Protein AF-A0A200QL85-F1 (afdb_monomer_lite)

Sequence (86 aa):
MVSCPYYKSPCKKGGCIGVKNLRLSHTLHNYGVPYLKCDECDDFVWMSDVLTLAEKTKDKGNVRVSFELSVDELCQGIVKKVGMDN

Secondary structure (DSSP, 8-state):
----TTTTEEP-STT---EEEEEE--STTSTT-EEEEESSS--EEEHHHHHHHHHHTT-SS---------SHHHHHHHHHHS----

Foldseek 3Di:
DQDQCQDQDADPPPPDRWGWHWAADCDPVRGRFIKIATPGDGDIDGVVVVVVVVVVVPDPDDDPPDPPDDVDNNVVRSVPHDDDDD

Organism: Macleaya cordata (NCBI:txid56857)

Radius of gyration: 14.25 Å; chains: 1; bounding box: 31×39×36 Å

pLDDT: mean 71.78, std 18.88, range [34.5, 94.38]

Structure (mmCIF, N/CA/C/O backbone):
data_AF-A0A200QL85-F1
#
_entry.id   AF-A0A200QL85-F1
#
loop_
_atom_site.group_PDB
_atom_site.id
_atom_site.type_symbol
_atom_site.label_atom_id
_atom_site.label_alt_id
_atom_site.label_comp_id
_atom_site.label_asym_id
_atom_site.label_entity_id
_atom_site.label_seq_id
_atom_site.pdbx_PDB_ins_code
_atom_site.Cartn_x
_atom_site.Cartn_y
_atom_site.Cartn_z
_atom_site.occupancy
_atom_site.B_iso_or_equiv
_atom_site.auth_seq_id
_atom_site.auth_comp_id
_atom_site.auth_asym_id
_atom_site.auth_atom_id
_atom_site.pdbx_PDB_model_num
ATOM 1 N N . MET A 1 1 ? -22.264 -2.052 -0.623 1.00 45.03 1 MET A N 1
ATOM 2 C CA . MET A 1 1 ? -20.948 -2.594 -1.023 1.00 45.03 1 MET A CA 1
ATOM 3 C C . MET A 1 1 ? -19.968 -1.434 -0.956 1.00 45.03 1 MET A C 1
ATOM 5 O O . MET A 1 1 ? -20.161 -0.477 -1.694 1.00 45.03 1 MET A O 1
ATOM 9 N N . VAL A 1 2 ? -19.033 -1.433 -0.004 1.00 53.62 2 VAL A N 1
ATOM 10 C CA . VAL A 1 2 ? -18.058 -0.335 0.129 1.00 53.62 2 VAL A CA 1
ATOM 11 C C . VAL A 1 2 ? -16.925 -0.601 -0.867 1.00 53.62 2 VAL A C 1
ATOM 13 O O . VAL A 1 2 ? -16.321 -1.668 -0.831 1.00 53.62 2 VAL A O 1
ATOM 16 N N . SER A 1 3 ? -16.685 0.318 -1.803 1.00 71.56 3 SER A N 1
ATOM 17 C CA . SER A 1 3 ? -15.603 0.213 -2.793 1.00 71.56 3 SER A CA 1
ATOM 18 C C . SER A 1 3 ? -14.259 0.527 -2.130 1.00 71.56 3 SER A C 1
ATOM 20 O O . SER A 1 3 ? -14.140 1.562 -1.477 1.00 71.56 3 SER A O 1
ATOM 22 N N . CYS A 1 4 ? -13.255 -0.350 -2.275 1.00 76.19 4 CYS A N 1
ATOM 23 C CA . CYS A 1 4 ? -11.926 -0.123 -1.705 1.00 76.19 4 CYS A CA 1
ATOM 24 C C . CYS A 1 4 ? -11.050 0.708 -2.655 1.00 76.19 4 CYS A C 1
ATOM 26 O O . CYS A 1 4 ? -10.627 0.179 -3.686 1.00 76.19 4 CYS A O 1
ATOM 28 N N . PRO A 1 5 ? -10.681 1.957 -2.313 1.00 77.31 5 PRO A N 1
ATOM 29 C CA . PRO A 1 5 ? -9.942 2.838 -3.224 1.00 77.31 5 PRO A CA 1
ATOM 30 C C . PRO A 1 5 ? -8.505 2.370 -3.508 1.00 77.31 5 PRO A C 1
ATOM 32 O O . PRO A 1 5 ? -7.859 2.868 -4.428 1.00 77.31 5 PRO A O 1
ATOM 35 N N . TYR A 1 6 ? -7.999 1.416 -2.724 1.00 80.19 6 TYR A N 1
ATOM 36 C CA . TYR A 1 6 ? -6.650 0.868 -2.848 1.00 80.19 6 TYR A CA 1
ATOM 37 C C . TYR A 1 6 ? -6.592 -0.460 -3.622 1.00 80.19 6 TYR A C 1
ATOM 39 O O . TYR A 1 6 ? -5.500 -0.961 -3.894 1.00 80.19 6 TYR A O 1
ATOM 47 N N . TYR A 1 7 ? -7.739 -1.042 -3.991 1.00 78.88 7 TYR A N 1
ATOM 48 C CA . TYR A 1 7 ? -7.791 -2.268 -4.788 1.00 78.88 7 TYR A CA 1
ATOM 49 C C . TYR A 1 7 ? -7.496 -1.968 -6.262 1.00 78.88 7 TYR A C 1
ATOM 51 O O . TYR A 1 7 ? -8.150 -1.112 -6.853 1.00 78.88 7 TYR A O 1
ATOM 59 N N . LYS A 1 8 ? -6.509 -2.669 -6.847 1.00 83.88 8 LYS A N 1
ATOM 60 C CA . LYS A 1 8 ? -6.057 -2.499 -8.244 1.00 83.88 8 LYS A CA 1
ATOM 61 C C . LYS A 1 8 ? -5.895 -1.025 -8.647 1.00 83.88 8 LYS A C 1
ATOM 63 O O . LYS A 1 8 ? -6.287 -0.607 -9.735 1.00 83.88 8 LYS A O 1
ATOM 68 N N . SER A 1 9 ? -5.327 -0.223 -7.749 1.00 86.25 9 SER A N 1
ATOM 69 C CA . SER A 1 9 ? -5.135 1.210 -7.993 1.00 86.25 9 SER A CA 1
ATOM 70 C C . SER A 1 9 ? -4.001 1.441 -9.007 1.00 86.25 9 SER A C 1
ATOM 72 O O . SER A 1 9 ? -3.033 0.687 -8.995 1.00 86.25 9 SER A O 1
ATOM 74 N N . PRO A 1 10 ? -4.053 2.448 -9.895 1.00 89.44 10 PRO A N 1
ATOM 75 C CA . PRO A 1 10 ? -2.990 2.664 -10.881 1.00 89.44 10 PRO A CA 1
ATOM 76 C C . PRO A 1 10 ? -1.618 2.945 -10.248 1.00 89.44 10 PRO A C 1
ATOM 78 O O . PRO A 1 10 ? -1.512 3.686 -9.262 1.00 89.44 10 PRO A O 1
ATOM 81 N N . CYS A 1 11 ? -0.549 2.395 -10.830 1.00 91.25 11 CYS A N 1
ATOM 82 C CA . CYS A 1 11 ? 0.814 2.772 -10.464 1.00 91.25 11 CYS A CA 1
ATOM 83 C C . CYS A 1 11 ? 1.091 4.226 -10.876 1.00 91.25 11 CYS A C 1
ATOM 85 O O . CYS A 1 11 ? 0.689 4.676 -11.944 1.00 91.25 11 CYS A O 1
ATOM 87 N N . LYS A 1 12 ? 1.784 4.976 -10.010 1.00 87.62 12 LYS A N 1
ATOM 88 C CA . LYS A 1 12 ? 2.110 6.394 -10.246 1.00 87.62 12 LYS A CA 1
ATOM 89 C C . LYS A 1 12 ? 3.549 6.603 -10.731 1.00 87.62 12 LYS A C 1
ATOM 91 O O . LYS A 1 12 ? 3.962 7.743 -10.929 1.00 87.62 12 LYS A O 1
ATOM 96 N N . LYS A 1 13 ? 4.324 5.527 -10.909 1.00 89.56 13 LYS A N 1
ATOM 97 C CA . LYS A 1 13 ? 5.687 5.593 -11.447 1.00 89.56 13 LYS A CA 1
ATOM 98 C C . LYS A 1 13 ? 5.630 5.945 -12.935 1.00 89.56 13 LYS A C 1
ATOM 100 O O . LYS A 1 13 ? 4.902 5.311 -13.693 1.00 89.56 13 LYS A O 1
ATOM 105 N N . GLY A 1 14 ? 6.402 6.950 -13.349 1.00 91.19 14 GLY A N 1
ATOM 106 C CA . GLY A 1 14 ? 6.419 7.421 -14.735 1.00 91.19 14 GLY A CA 1
ATOM 107 C C . GLY A 1 14 ? 6.694 6.289 -15.730 1.00 91.19 14 GLY A C 1
ATOM 108 O O . GLY A 1 14 ? 7.630 5.515 -15.542 1.00 91.19 14 GLY A O 1
ATOM 109 N N . GLY A 1 15 ? 5.857 6.189 -16.767 1.00 90.62 15 GLY A N 1
ATOM 110 C CA . GLY A 1 15 ? 5.961 5.163 -17.810 1.00 90.62 15 GLY A CA 1
ATOM 111 C C . GLY A 1 15 ? 5.473 3.763 -17.414 1.00 90.62 15 GLY A C 1
ATOM 112 O O . GLY A 1 15 ? 5.517 2.864 -18.248 1.00 90.62 15 GLY A O 1
ATOM 113 N N . CYS A 1 16 ? 4.998 3.552 -16.183 1.00 94.38 16 CYS A N 1
ATOM 114 C CA . CYS A 1 16 ? 4.442 2.269 -15.758 1.00 94.38 16 CYS A CA 1
ATOM 115 C C . CYS A 1 16 ? 2.928 2.215 -16.009 1.00 94.38 16 CYS A C 1
ATOM 117 O O . CYS A 1 16 ? 2.200 3.120 -15.611 1.00 94.38 16 CYS A O 1
ATOM 119 N N . ILE A 1 17 ? 2.459 1.127 -16.625 1.00 92.75 17 ILE A N 1
ATOM 120 C CA . ILE A 1 17 ? 1.031 0.862 -16.887 1.00 92.75 17 ILE A CA 1
ATOM 121 C C . ILE A 1 17 ? 0.416 -0.150 -15.906 1.00 92.75 17 ILE A C 1
ATOM 123 O O . ILE A 1 17 ? -0.730 -0.558 -16.067 1.00 92.75 17 ILE A O 1
ATOM 127 N N . GLY A 1 18 ? 1.189 -0.576 -14.903 1.00 92.88 18 GLY A N 1
ATOM 128 C CA . GLY A 1 18 ? 0.778 -1.580 -13.928 1.00 92.88 18 GLY A CA 1
ATOM 129 C C . GLY A 1 18 ? -0.187 -1.055 -12.867 1.00 92.88 18 GLY A C 1
ATOM 130 O O . GLY A 1 18 ? -0.408 0.150 -12.706 1.00 92.88 18 GLY A O 1
ATOM 131 N N . VAL A 1 19 ? -0.721 -1.986 -12.081 1.00 92.19 19 VAL A N 1
ATOM 132 C CA . VAL A 1 19 ? -1.605 -1.705 -10.944 1.00 92.19 19 VAL A CA 1
ATOM 133 C C . VAL A 1 19 ? -0.925 -2.058 -9.625 1.00 92.19 19 VAL A C 1
ATOM 135 O O . VAL A 1 19 ? -0.135 -2.997 -9.544 1.00 92.19 19 VAL A O 1
ATOM 138 N N . LYS A 1 20 ? -1.242 -1.299 -8.577 1.00 90.88 20 LYS A N 1
ATOM 139 C CA . LYS A 1 20 ? -0.886 -1.564 -7.188 1.00 90.88 20 LYS A CA 1
ATOM 140 C C . LYS A 1 20 ? -1.966 -2.394 -6.510 1.00 90.88 20 LYS A C 1
ATOM 142 O O . LYS A 1 20 ? -3.141 -2.018 -6.503 1.00 90.88 20 LYS A O 1
ATOM 147 N N . ASN A 1 21 ? -1.531 -3.467 -5.860 1.00 87.50 21 ASN A N 1
ATOM 148 C CA . ASN A 1 21 ? -2.378 -4.336 -5.053 1.00 87.50 21 ASN A CA 1
ATOM 149 C C . ASN A 1 21 ? -2.074 -4.185 -3.568 1.00 87.50 21 ASN A C 1
ATOM 151 O O . ASN A 1 21 ? -0.911 -4.076 -3.172 1.00 87.50 21 ASN A O 1
ATOM 155 N N . LEU A 1 22 ? -3.129 -4.232 -2.757 1.00 85.38 22 LEU A N 1
ATOM 156 C CA . LEU A 1 22 ? -3.054 -4.245 -1.301 1.00 85.38 22 LEU A CA 1
ATOM 157 C C . LEU A 1 22 ? -2.689 -5.658 -0.807 1.00 85.38 22 LEU A C 1
ATOM 159 O O . LEU A 1 22 ? -3.340 -6.628 -1.191 1.00 85.38 22 LEU A O 1
ATOM 163 N N . ARG A 1 23 ? -1.644 -5.788 0.021 1.00 86.56 23 ARG A N 1
ATOM 164 C CA . ARG A 1 23 ? -1.057 -7.070 0.469 1.00 86.56 23 ARG A CA 1
ATOM 165 C C . ARG A 1 23 ? -0.667 -7.045 1.956 1.00 86.56 23 ARG A C 1
ATOM 167 O O . ARG A 1 23 ? -0.553 -5.975 2.549 1.00 86.56 23 ARG A O 1
ATOM 174 N N . LEU A 1 24 ? -0.423 -8.231 2.535 1.00 86.12 24 LEU A N 1
ATOM 175 C CA . LEU A 1 24 ? 0.147 -8.430 3.879 1.00 86.12 24 LEU A CA 1
ATOM 176 C C . LEU A 1 24 ? 1.622 -8.834 3.809 1.00 86.12 24 LEU A C 1
ATOM 178 O O . LEU A 1 24 ? 2.004 -9.673 2.992 1.00 86.12 24 LEU A O 1
ATOM 182 N N . SER A 1 25 ? 2.459 -8.261 4.674 1.00 87.88 25 SER A N 1
ATOM 183 C CA . SER A 1 25 ? 3.855 -8.689 4.826 1.00 87.88 25 SER A CA 1
ATOM 184 C C . SER A 1 25 ? 3.953 -9.984 5.637 1.00 87.88 25 SER A C 1
ATOM 186 O O . SER A 1 25 ? 3.272 -10.145 6.647 1.00 87.88 25 SER A O 1
ATOM 188 N N . HIS A 1 26 ? 4.831 -10.896 5.212 1.00 88.69 26 HIS A N 1
ATOM 189 C CA . HIS A 1 26 ? 5.125 -12.167 5.892 1.00 88.69 26 HIS A CA 1
ATOM 190 C C . HIS A 1 26 ? 6.565 -12.227 6.444 1.00 88.69 26 HIS A C 1
ATOM 192 O O . HIS A 1 26 ? 7.070 -13.301 6.755 1.00 88.69 26 HIS A O 1
ATOM 198 N N . THR A 1 27 ? 7.252 -11.086 6.544 1.00 86.88 27 THR A N 1
ATOM 199 C CA . THR A 1 27 ? 8.615 -11.014 7.105 1.00 86.88 27 THR A CA 1
ATOM 200 C C . THR A 1 27 ? 8.588 -11.028 8.635 1.00 86.88 27 THR A C 1
ATOM 202 O O . THR A 1 27 ? 7.624 -10.558 9.231 1.00 86.88 27 THR A O 1
ATOM 205 N N . LEU A 1 28 ? 9.655 -11.523 9.277 1.00 86.94 28 LEU A N 1
ATOM 206 C CA . LEU A 1 28 ? 9.717 -11.718 10.736 1.00 86.94 28 LEU A CA 1
ATOM 207 C C . LEU A 1 28 ? 9.387 -10.449 11.541 1.00 86.94 28 LEU A C 1
ATOM 209 O O . LEU A 1 28 ? 8.671 -10.517 12.533 1.00 86.94 28 LEU A O 1
ATOM 213 N N . HIS A 1 29 ? 9.887 -9.291 11.103 1.00 87.88 29 HIS A N 1
ATOM 214 C CA . HIS A 1 29 ? 9.745 -8.030 11.838 1.00 87.88 29 HIS A CA 1
ATOM 215 C C . HIS A 1 29 ? 8.482 -7.237 11.488 1.00 87.88 29 HIS A C 1
ATOM 217 O O . HIS A 1 29 ? 8.094 -6.363 12.252 1.00 87.88 29 HIS A O 1
ATOM 223 N N . ASN A 1 30 ? 7.838 -7.535 10.355 1.00 84.12 30 ASN A N 1
ATOM 224 C CA . ASN A 1 30 ? 6.682 -6.785 9.850 1.00 84.12 30 ASN A CA 1
ATOM 225 C C . ASN A 1 30 ? 5.526 -7.723 9.479 1.00 84.12 30 ASN A C 1
ATOM 227 O O . ASN A 1 30 ? 4.805 -7.474 8.510 1.00 84.12 30 ASN A O 1
ATOM 231 N N . TYR A 1 31 ? 5.389 -8.852 10.175 1.00 87.44 31 TYR A N 1
ATOM 232 C CA . TYR A 1 31 ? 4.353 -9.834 9.875 1.00 87.44 31 TYR A CA 1
ATOM 233 C C . TYR A 1 31 ? 2.963 -9.215 10.070 1.00 87.44 31 TYR A C 1
ATOM 235 O O . TYR A 1 31 ? 2.676 -8.625 11.108 1.00 87.44 31 TYR A O 1
ATOM 243 N N . GLY A 1 32 ? 2.094 -9.343 9.068 1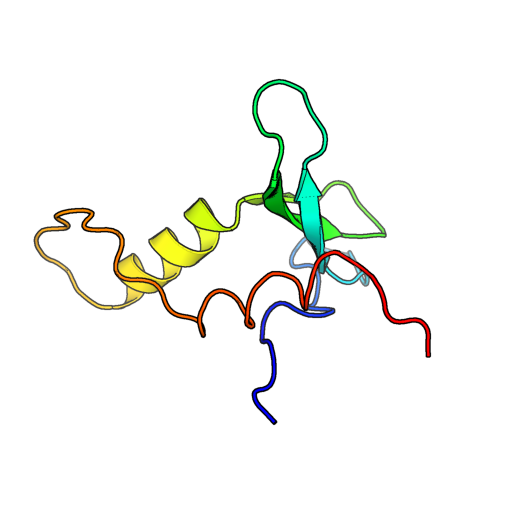.00 83.31 32 GLY A N 1
ATOM 244 C CA . GLY A 1 32 ? 0.734 -8.806 9.105 1.00 83.31 32 GLY A CA 1
ATOM 245 C C . GLY A 1 32 ? 0.620 -7.306 8.806 1.00 83.31 32 GLY A C 1
ATOM 246 O O . GLY A 1 32 ? -0.488 -6.777 8.835 1.00 83.31 32 GLY A O 1
ATOM 247 N N . VAL A 1 33 ? 1.720 -6.616 8.482 1.00 87.06 33 VAL A N 1
ATOM 248 C CA . VAL A 1 33 ? 1.678 -5.180 8.165 1.00 87.06 33 VAL A CA 1
ATOM 249 C C . VAL A 1 33 ? 1.205 -4.963 6.712 1.00 87.06 33 VAL A C 1
ATOM 251 O O . VAL A 1 33 ? 1.773 -5.575 5.798 1.00 87.06 33 VAL A O 1
ATOM 254 N N . PRO A 1 34 ? 0.178 -4.122 6.472 1.00 87.00 34 PRO A N 1
ATOM 255 C CA . PRO A 1 34 ? -0.386 -3.870 5.145 1.00 87.00 34 PRO A CA 1
ATOM 256 C C . PRO A 1 34 ? 0.474 -2.939 4.274 1.00 87.00 34 PRO A C 1
ATOM 258 O O . PRO A 1 34 ? 0.957 -1.900 4.734 1.00 87.00 34 PRO A O 1
ATOM 261 N N . TYR A 1 35 ? 0.592 -3.259 2.983 1.00 89.00 35 TYR A N 1
ATOM 262 C CA . TYR A 1 35 ? 1.305 -2.441 1.993 1.00 89.00 35 TYR A CA 1
ATOM 263 C C . TYR A 1 35 ? 0.665 -2.493 0.601 1.00 89.00 35 TYR A C 1
ATOM 265 O O . TYR A 1 35 ? -0.102 -3.405 0.292 1.00 89.00 35 TYR A O 1
ATOM 273 N N . LEU A 1 36 ? 1.026 -1.534 -0.255 1.00 90.81 36 LEU A N 1
ATOM 274 C CA . LEU A 1 36 ? 0.724 -1.532 -1.686 1.00 90.81 36 LEU A CA 1
ATOM 275 C C . LEU A 1 36 ? 1.984 -1.835 -2.495 1.00 90.81 36 LEU A C 1
ATOM 277 O O . LEU A 1 36 ? 3.023 -1.224 -2.251 1.00 90.81 36 LEU A O 1
ATOM 281 N N . LYS A 1 37 ? 1.886 -2.729 -3.483 1.00 92.31 37 LYS A N 1
ATOM 282 C CA . LYS A 1 37 ? 2.974 -3.022 -4.432 1.00 92.31 37 LYS A CA 1
ATOM 283 C C . LYS A 1 37 ? 2.446 -3.135 -5.858 1.00 92.31 37 LYS A C 1
ATOM 285 O O . LYS A 1 37 ? 1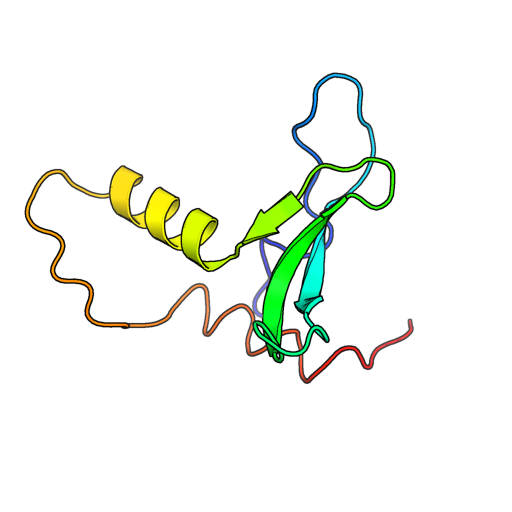.385 -3.725 -6.060 1.00 92.31 37 LYS A O 1
ATOM 290 N N . CYS A 1 38 ? 3.182 -2.564 -6.810 1.00 94.31 38 CYS A N 1
ATOM 291 C CA . CYS A 1 38 ? 2.923 -2.726 -8.238 1.00 94.31 38 CYS A CA 1
ATOM 292 C C . CYS A 1 38 ? 3.345 -4.123 -8.720 1.00 94.31 38 CYS A C 1
ATOM 294 O O . CYS A 1 38 ? 4.382 -4.632 -8.300 1.00 94.31 38 CYS A O 1
ATOM 296 N N . ASP A 1 39 ? 2.562 -4.732 -9.608 1.00 92.19 39 ASP A N 1
ATOM 297 C CA . ASP A 1 39 ? 2.902 -6.049 -10.168 1.00 92.19 39 ASP A CA 1
ATOM 298 C C . ASP A 1 39 ? 3.949 -5.969 -11.302 1.00 92.19 39 ASP A C 1
ATOM 300 O O . ASP A 1 39 ? 4.610 -6.960 -11.590 1.00 92.19 39 ASP A O 1
ATOM 304 N N . GLU A 1 40 ? 4.143 -4.787 -11.899 1.00 94.12 40 GLU A N 1
ATOM 305 C CA . GLU A 1 40 ? 5.011 -4.564 -13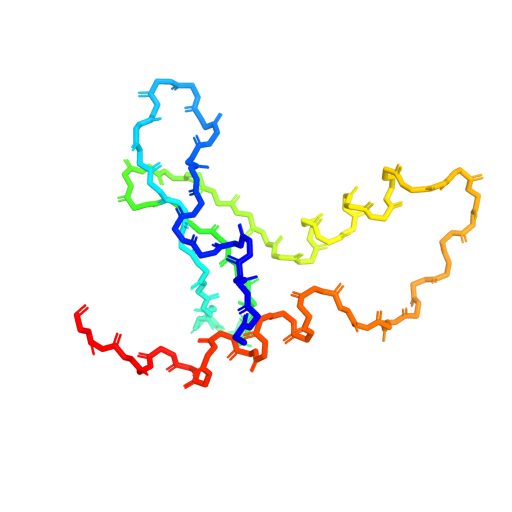.074 1.00 94.12 40 GLU A CA 1
ATOM 306 C C . GLU A 1 40 ? 6.343 -3.871 -12.734 1.00 94.12 40 GLU A C 1
ATOM 308 O O . GLU A 1 40 ? 7.257 -3.802 -13.553 1.00 94.12 40 GLU A O 1
ATOM 313 N N . CYS A 1 41 ? 6.464 -3.281 -11.541 1.00 93.31 41 CYS A N 1
ATOM 314 C CA . CYS A 1 41 ? 7.697 -2.619 -11.115 1.00 93.31 41 CYS A CA 1
ATOM 315 C C . CYS A 1 41 ? 7.850 -2.593 -9.591 1.00 93.31 41 CYS A C 1
ATOM 317 O O . CYS A 1 41 ? 6.933 -2.926 -8.846 1.00 93.31 41 CYS A O 1
ATOM 319 N N . ASP A 1 42 ? 8.996 -2.104 -9.118 1.00 91.56 42 ASP A N 1
ATOM 320 C CA . ASP A 1 42 ? 9.341 -2.076 -7.688 1.00 91.56 42 ASP A CA 1
ATOM 321 C C . ASP A 1 42 ? 8.679 -0.944 -6.878 1.00 91.56 42 ASP A C 1
ATOM 323 O O . ASP A 1 42 ? 9.118 -0.623 -5.777 1.00 91.56 42 ASP A O 1
ATOM 327 N N . ASP A 1 43 ? 7.635 -0.304 -7.409 1.00 92.81 43 ASP A N 1
ATOM 328 C CA . ASP A 1 43 ? 6.906 0.747 -6.695 1.00 92.81 43 ASP A CA 1
ATOM 329 C C . ASP A 1 43 ? 6.102 0.151 -5.522 1.00 92.81 43 ASP A C 1
ATOM 331 O O . ASP A 1 43 ? 5.231 -0.708 -5.707 1.00 92.81 43 ASP A O 1
ATOM 335 N N . PHE A 1 44 ? 6.400 0.624 -4.311 1.00 92.62 44 PHE A N 1
ATOM 336 C CA . PHE A 1 44 ? 5.946 0.076 -3.034 1.00 92.62 44 PHE A CA 1
ATOM 337 C C . PHE A 1 44 ? 5.654 1.203 -2.035 1.00 92.62 44 PHE A C 1
ATOM 339 O O . PHE A 1 44 ? 6.372 2.200 -2.002 1.00 92.62 44 PHE A O 1
ATOM 346 N N . VAL A 1 45 ? 4.629 1.044 -1.190 1.00 91.06 45 VAL A N 1
ATOM 347 C CA . VAL A 1 45 ? 4.369 1.969 -0.073 1.00 91.06 45 VAL A CA 1
ATOM 348 C C . VAL A 1 45 ? 3.644 1.280 1.086 1.00 91.06 45 VAL A C 1
ATOM 350 O O . VAL A 1 45 ? 2.736 0.473 0.865 1.00 91.06 45 VAL A O 1
ATOM 353 N N . TRP A 1 46 ? 4.017 1.608 2.326 1.00 89.56 46 TRP A N 1
ATOM 354 C CA . TRP A 1 46 ? 3.294 1.161 3.517 1.00 89.56 46 TRP A CA 1
ATOM 355 C C . TRP A 1 46 ? 1.970 1.897 3.662 1.00 89.56 46 TRP A C 1
ATOM 357 O O . TRP A 1 46 ? 1.881 3.104 3.429 1.00 89.56 46 TRP A O 1
ATOM 367 N N . MET A 1 47 ? 0.928 1.195 4.105 1.00 85.69 47 MET A N 1
ATOM 368 C CA . MET A 1 47 ? -0.372 1.848 4.261 1.00 85.69 47 MET A CA 1
ATOM 369 C C . MET A 1 47 ? -0.406 2.877 5.390 1.00 85.69 47 MET A C 1
ATOM 371 O O . MET A 1 47 ? -1.146 3.850 5.275 1.00 85.69 47 MET A O 1
ATOM 375 N N . SER A 1 48 ? 0.429 2.729 6.422 1.00 81.56 48 SER A N 1
ATOM 376 C CA . SER A 1 48 ? 0.617 3.764 7.448 1.00 81.56 48 SER A CA 1
ATOM 377 C C . SER A 1 48 ? 1.009 5.109 6.834 1.00 81.56 48 SER A C 1
ATOM 379 O O . SER A 1 48 ? 0.460 6.145 7.207 1.00 81.56 48 SER A O 1
ATOM 381 N N . ASP A 1 49 ? 1.905 5.094 5.846 1.00 83.19 49 ASP A N 1
ATOM 382 C CA . ASP A 1 49 ? 2.415 6.305 5.203 1.00 83.19 49 ASP A CA 1
ATOM 383 C C . ASP A 1 49 ? 1.340 6.944 4.320 1.00 83.19 49 ASP A C 1
ATOM 385 O O . ASP A 1 49 ? 1.158 8.162 4.328 1.00 83.19 49 ASP A O 1
ATOM 389 N N . VAL A 1 50 ? 0.571 6.120 3.601 1.00 80.38 50 VAL A N 1
ATOM 390 C CA . VAL A 1 50 ? -0.554 6.572 2.767 1.00 80.38 50 VAL A CA 1
ATOM 391 C C . VAL A 1 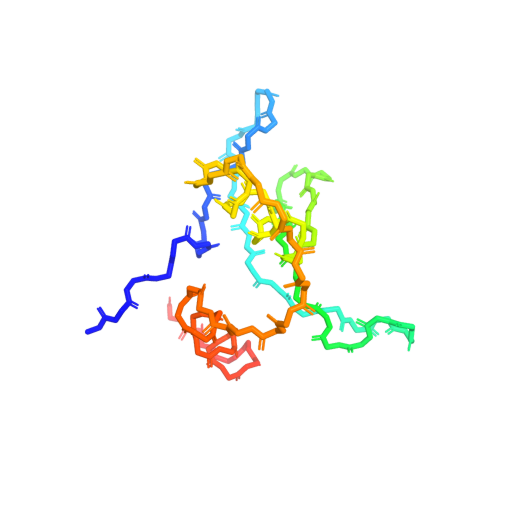50 ? -1.635 7.251 3.610 1.00 80.38 50 VAL A C 1
ATOM 393 O O . VAL A 1 50 ? -2.114 8.324 3.240 1.00 80.38 50 VAL A O 1
ATOM 396 N N . LEU A 1 51 ? -2.004 6.650 4.743 1.00 74.56 51 LEU A N 1
ATOM 397 C CA . LEU A 1 51 ? -3.030 7.188 5.640 1.00 74.56 51 LEU A CA 1
ATOM 398 C C . LEU A 1 51 ? -2.556 8.478 6.324 1.00 74.56 51 LEU A C 1
ATOM 400 O O . LEU A 1 51 ? -3.287 9.465 6.347 1.00 74.56 51 LEU A O 1
ATOM 404 N N . THR A 1 52 ? -1.292 8.526 6.753 1.00 67.69 52 THR A N 1
ATOM 405 C CA . THR A 1 52 ? -0.684 9.739 7.331 1.00 67.69 52 THR A CA 1
ATOM 406 C C . THR A 1 52 ? -0.659 10.904 6.329 1.00 67.69 52 THR A C 1
ATOM 408 O O . THR A 1 52 ? -0.843 12.065 6.699 1.00 67.69 52 THR A O 1
ATOM 411 N N . LEU A 1 53 ? -0.424 10.629 5.040 1.00 59.28 53 LEU A N 1
ATOM 412 C CA . LEU A 1 53 ? -0.464 11.654 3.991 1.00 59.28 53 LEU A CA 1
ATOM 413 C C . LEU A 1 53 ? -1.884 12.179 3.740 1.00 59.28 53 LEU A C 1
ATOM 415 O O . LEU A 1 53 ? -2.042 13.370 3.475 1.00 59.28 53 LEU A O 1
ATOM 419 N N . ALA A 1 54 ? -2.908 11.331 3.858 1.00 57.22 54 ALA A N 1
ATOM 420 C CA . ALA A 1 54 ? -4.301 11.748 3.709 1.00 57.22 54 ALA A CA 1
ATOM 421 C C . ALA A 1 54 ? -4.734 12.717 4.826 1.00 57.22 54 ALA A C 1
ATOM 423 O O . ALA A 1 54 ? -5.395 13.719 4.550 1.00 57.22 54 ALA A O 1
ATOM 424 N N . GLU A 1 55 ? -4.295 12.494 6.066 1.00 51.81 55 GLU A N 1
ATOM 425 C CA . GLU A 1 55 ? -4.554 13.409 7.188 1.00 51.81 55 GLU A CA 1
ATOM 426 C C . GLU A 1 55 ? -3.832 14.753 7.031 1.00 51.81 55 GLU A C 1
ATOM 428 O O . GLU A 1 55 ? -4.414 15.808 7.281 1.00 51.81 55 GLU A O 1
ATOM 433 N N . LYS A 1 56 ? -2.589 14.749 6.530 1.00 50.72 56 LYS A N 1
ATOM 434 C CA . LYS A 1 56 ? -1.824 15.984 6.268 1.00 50.72 56 LYS A CA 1
ATOM 435 C C . LYS A 1 56 ? -2.445 16.871 5.191 1.00 50.72 56 LYS A C 1
ATOM 437 O O . LYS A 1 56 ? -2.188 18.072 5.177 1.00 50.72 56 LYS A O 1
ATOM 442 N N . THR A 1 57 ? -3.261 16.307 4.302 1.00 51.38 57 THR A N 1
ATOM 443 C CA . THR A 1 57 ? -4.048 17.105 3.350 1.00 51.38 57 THR A CA 1
ATOM 444 C C . THR A 1 57 ? -5.289 17.745 3.976 1.00 51.38 57 THR A C 1
ATOM 446 O O . THR A 1 57 ? -5.915 18.565 3.308 1.00 51.38 57 THR A O 1
ATOM 449 N N . LYS A 1 58 ? -5.644 1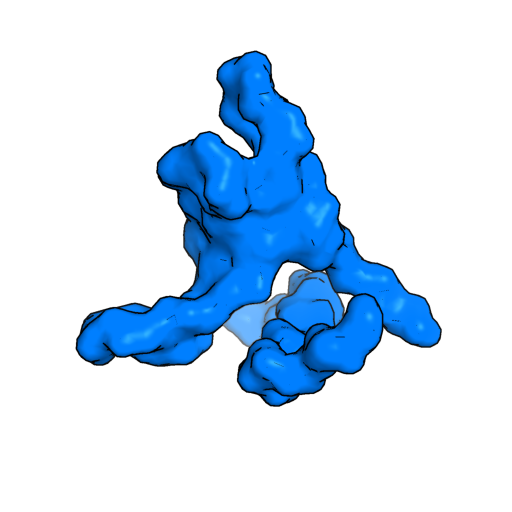7.403 5.227 1.00 49.72 58 LYS A N 1
ATOM 450 C CA . LYS A 1 58 ? -6.909 17.818 5.844 1.00 49.72 58 LYS A CA 1
ATOM 451 C C . LYS A 1 58 ? -6.852 18.959 6.854 1.00 49.72 58 LYS A C 1
ATOM 453 O O . LYS A 1 58 ? -7.846 19.660 6.884 1.00 49.72 58 LYS A O 1
ATOM 458 N N . ASP A 1 59 ? -5.780 19.231 7.601 1.00 46.50 59 ASP A N 1
ATOM 459 C CA . ASP A 1 59 ? -5.641 20.547 8.259 1.00 46.50 59 ASP A CA 1
ATOM 460 C C . ASP A 1 59 ? -4.271 20.784 8.911 1.00 46.50 59 ASP A C 1
ATOM 462 O O . ASP A 1 59 ? -3.600 19.866 9.391 1.00 46.50 59 ASP A O 1
ATOM 466 N N . LYS A 1 60 ? -3.852 22.053 8.945 1.00 50.16 60 LYS A N 1
ATOM 467 C CA . LYS A 1 60 ? -2.645 22.517 9.643 1.00 50.16 60 LYS A CA 1
ATOM 468 C C . LYS A 1 60 ? -2.958 22.703 11.131 1.00 50.16 60 LYS A C 1
ATOM 470 O O . LYS A 1 60 ? -3.425 23.765 11.523 1.00 50.16 60 LYS A O 1
ATOM 475 N N . GLY A 1 61 ? -2.589 21.744 11.979 1.00 49.50 61 GLY A N 1
ATOM 476 C CA . GLY A 1 61 ? -2.438 22.019 13.413 1.00 49.50 61 GLY A CA 1
ATOM 477 C C . GLY A 1 61 ? -2.635 20.814 14.323 1.00 49.50 61 GLY A C 1
ATOM 478 O O . GLY A 1 61 ? -3.752 20.363 14.514 1.00 49.50 61 GLY A O 1
ATOM 479 N N . ASN A 1 62 ? -1.540 20.375 14.950 1.00 39.97 62 ASN A N 1
ATOM 480 C CA . ASN A 1 62 ? -1.471 19.407 16.053 1.00 39.97 62 ASN A CA 1
ATOM 481 C C . ASN A 1 62 ? -1.991 17.989 15.774 1.00 39.97 62 ASN A C 1
ATOM 483 O O . ASN A 1 62 ? -3.121 17.633 16.089 1.00 39.97 62 ASN A O 1
ATOM 487 N N . VAL A 1 63 ? -1.082 17.126 15.315 1.00 43.88 63 VAL A N 1
ATOM 488 C CA . VAL A 1 63 ? -1.311 15.680 15.244 1.00 43.88 63 VAL A CA 1
ATOM 489 C C . VAL A 1 63 ? -0.895 15.036 16.571 1.00 43.88 63 VAL A C 1
ATOM 491 O O . VAL A 1 63 ? 0.290 14.837 16.836 1.00 43.88 63 VAL A O 1
ATOM 494 N N . ARG A 1 64 ? -1.876 14.692 17.411 1.00 38.88 64 ARG A N 1
ATOM 495 C CA . ARG A 1 64 ? -1.737 13.595 18.381 1.00 38.88 64 ARG A CA 1
ATOM 496 C C . ARG A 1 64 ? -2.161 12.333 17.636 1.00 38.88 64 ARG A C 1
ATOM 498 O O . ARG A 1 64 ? -3.325 12.220 17.276 1.00 38.88 64 ARG A O 1
ATOM 505 N N . VAL A 1 65 ? -1.219 11.428 17.362 1.00 42.53 65 VAL A N 1
ATOM 506 C CA . VAL A 1 65 ? -1.515 10.149 16.696 1.00 42.53 65 VAL A CA 1
ATOM 507 C C . VAL A 1 65 ? -2.218 9.238 17.703 1.00 42.53 65 VAL A C 1
ATOM 509 O O . VAL A 1 65 ? -1.587 8.432 18.383 1.00 42.53 65 VAL A O 1
ATOM 512 N N . SER A 1 66 ? -3.527 9.414 17.839 1.00 42.28 66 SER A N 1
ATOM 513 C CA . SER A 1 66 ? -4.423 8.400 18.385 1.00 42.28 66 SER A CA 1
ATOM 514 C C . SER A 1 66 ? -4.947 7.613 17.188 1.00 42.28 66 SER A C 1
ATOM 516 O O . SER A 1 66 ? -5.510 8.195 16.268 1.00 42.28 66 SER A O 1
ATOM 518 N N . PHE A 1 67 ? -4.671 6.311 17.152 1.00 51.88 67 PHE A N 1
ATOM 519 C CA . PHE A 1 67 ? -5.056 5.397 16.077 1.00 51.88 67 PHE A CA 1
ATOM 520 C C . PHE A 1 67 ? -6.586 5.293 15.995 1.00 51.88 67 PHE A C 1
ATOM 522 O O . PHE A 1 67 ? -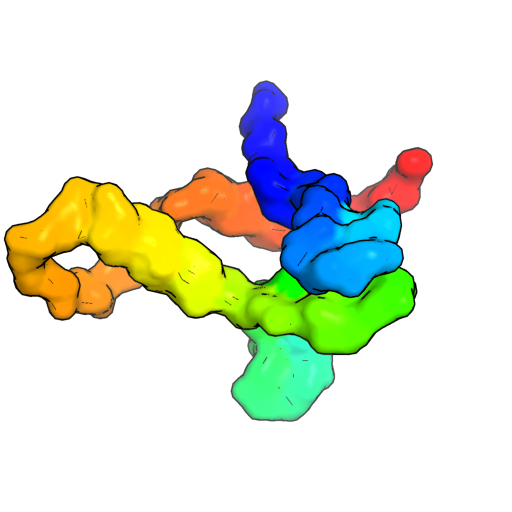7.183 4.431 16.632 1.00 51.88 67 PHE A O 1
ATOM 529 N N . GLU A 1 68 ? -7.230 6.184 15.248 1.00 48.09 68 GLU A N 1
ATOM 530 C CA . GLU A 1 68 ? -8.687 6.187 15.084 1.00 48.09 68 GLU A CA 1
ATOM 531 C C . GLU A 1 68 ? -9.014 5.864 13.610 1.00 48.09 68 GLU A C 1
ATOM 533 O O . GLU A 1 68 ? -9.139 6.729 12.750 1.00 48.09 68 GLU A O 1
ATOM 538 N N . LEU A 1 69 ? -9.021 4.553 13.310 1.00 59.28 69 LEU A N 1
ATOM 539 C CA . LEU A 1 69 ? -9.084 3.915 11.981 1.00 59.28 69 LEU A CA 1
ATOM 540 C C . LEU A 1 69 ? -10.292 4.297 11.099 1.00 59.28 69 LEU A C 1
ATOM 542 O O . LEU A 1 69 ? -11.437 4.125 11.505 1.00 59.28 69 LEU A O 1
ATOM 546 N N . SER A 1 70 ? -10.022 4.634 9.826 1.00 54.97 70 SER A N 1
ATOM 547 C CA . SER A 1 70 ? -10.896 4.499 8.626 1.00 54.97 70 SER A CA 1
ATOM 548 C C . SER A 1 70 ? -10.131 5.001 7.370 1.00 54.97 70 SER A C 1
ATOM 550 O O . SER A 1 70 ? -9.478 6.034 7.435 1.00 54.97 70 SER A O 1
ATOM 552 N N . VAL A 1 71 ? -9.930 4.224 6.285 1.00 58.50 71 VAL A N 1
ATOM 553 C CA . VAL A 1 71 ? -10.819 4.067 5.101 1.00 58.50 71 VAL A CA 1
ATOM 554 C C . VAL A 1 71 ? -11.016 2.591 4.715 1.00 58.50 71 VAL A C 1
ATOM 556 O O . VAL A 1 71 ? -10.102 1.953 4.201 1.00 58.50 71 VAL A O 1
ATOM 559 N N . ASP A 1 72 ? -12.187 1.982 4.868 1.00 51.25 72 ASP A N 1
ATOM 560 C CA . ASP A 1 72 ? -12.997 2.037 6.086 1.00 51.25 72 ASP A CA 1
ATOM 561 C C . ASP A 1 72 ? -12.752 0.697 6.812 1.00 51.25 72 ASP A C 1
ATOM 563 O O . ASP A 1 72 ? -12.956 -0.372 6.231 1.00 51.25 72 ASP A O 1
ATOM 567 N N . GLU A 1 73 ? -12.102 0.776 7.986 1.00 55.19 73 GLU A N 1
ATOM 568 C CA . GLU A 1 73 ? -11.287 -0.283 8.637 1.00 55.19 73 GLU A CA 1
ATOM 569 C C . GLU A 1 73 ? -10.363 -1.043 7.656 1.00 55.19 73 GLU A C 1
ATOM 571 O O . GLU A 1 73 ? -10.360 -2.268 7.545 1.00 55.19 73 GLU A O 1
ATOM 576 N N . LEU A 1 74 ? -9.613 -0.241 6.884 1.00 61.94 74 LEU A N 1
ATOM 577 C CA . LEU A 1 74 ? -8.742 -0.560 5.742 1.00 61.94 74 LEU A CA 1
ATOM 578 C C . LEU A 1 74 ? -9.281 -1.661 4.829 1.00 61.94 74 LEU A C 1
ATOM 580 O O . LEU A 1 74 ? -8.762 -2.777 4.706 1.00 61.94 74 LEU A O 1
ATOM 584 N N . CYS A 1 75 ? -10.403 -1.261 4.237 1.00 61.25 75 CYS A N 1
ATOM 585 C CA . CYS A 1 75 ? -11.337 -2.013 3.414 1.00 61.25 75 CYS A CA 1
ATOM 586 C C . CYS A 1 75 ? -11.823 -3.326 4.050 1.00 61.25 75 CYS A C 1
ATOM 588 O O . CYS A 1 75 ? -12.061 -4.313 3.357 1.00 61.25 75 CYS A O 1
ATOM 590 N N . GLN A 1 76 ? -11.982 -3.285 5.377 1.00 57.78 76 GLN A N 1
ATOM 591 C CA . GLN A 1 76 ? -12.387 -4.343 6.312 1.00 57.78 76 GLN A CA 1
ATOM 592 C C . GLN A 1 76 ? -11.381 -5.501 6.496 1.00 57.78 76 GLN A C 1
ATOM 594 O O . GLN A 1 76 ? -11.744 -6.608 6.892 1.00 57.78 76 GLN A O 1
ATOM 599 N N . GLY A 1 77 ? -10.084 -5.232 6.282 1.00 51.84 77 GLY A N 1
ATOM 600 C CA . GLY A 1 77 ? -8.974 -6.117 6.667 1.00 51.84 77 GLY A CA 1
ATOM 601 C C . GLY A 1 77 ? -8.434 -6.976 5.522 1.00 51.84 77 GLY A C 1
ATOM 602 O O . GLY A 1 77 ? -8.436 -8.204 5.608 1.00 51.84 77 GLY A O 1
ATOM 603 N N . ILE A 1 78 ? -8.019 -6.361 4.405 1.00 55.56 78 ILE A N 1
ATOM 604 C CA . ILE A 1 78 ? -7.464 -7.077 3.223 1.00 55.56 78 ILE A CA 1
ATOM 605 C C . ILE A 1 78 ? -8.455 -8.128 2.657 1.00 55.56 78 ILE A C 1
ATOM 607 O O . ILE A 1 78 ? -8.099 -9.039 1.916 1.00 55.56 78 ILE A O 1
ATOM 611 N N . VAL A 1 79 ? -9.739 -7.943 2.992 1.00 52.78 79 VAL A N 1
ATOM 612 C CA . VAL A 1 79 ? -10.919 -8.768 2.670 1.00 52.78 79 VAL A CA 1
ATOM 613 C C . VAL A 1 79 ? -10.948 -10.156 3.366 1.00 52.78 79 VAL A C 1
ATOM 615 O O . VAL A 1 79 ? -11.565 -11.084 2.872 1.00 52.78 79 VAL A O 1
ATOM 618 N N . LYS A 1 80 ? -10.354 -10.301 4.569 1.00 46.66 80 LYS A N 1
ATOM 619 C CA . LYS A 1 80 ? -10.081 -11.566 5.318 1.00 46.66 80 LYS A CA 1
ATOM 620 C C . LYS A 1 80 ? -8.930 -12.399 4.712 1.00 46.66 80 LYS A C 1
ATOM 622 O O . LYS A 1 80 ? -9.097 -13.560 4.365 1.00 46.66 80 LYS A O 1
ATOM 627 N N . LYS A 1 81 ? -7.722 -11.812 4.648 1.00 50.19 81 LYS A N 1
ATOM 628 C CA . LYS A 1 81 ? -6.430 -12.470 4.306 1.00 50.19 81 LYS A CA 1
ATOM 629 C C . LYS A 1 81 ? -6.403 -13.220 2.946 1.00 50.19 81 LYS A C 1
ATOM 631 O O . LYS A 1 81 ? -6.102 -14.401 2.910 1.00 50.19 81 LYS A O 1
ATOM 636 N N . VAL A 1 82 ? -6.612 -12.554 1.808 1.00 57.03 82 VAL A N 1
ATOM 637 C CA . VAL A 1 82 ? -6.223 -13.087 0.468 1.00 57.03 82 VAL A CA 1
ATOM 638 C C . VAL A 1 82 ? -6.932 -14.386 -0.003 1.00 57.03 82 VAL A C 1
ATOM 640 O O . VAL A 1 82 ? -6.359 -15.159 -0.761 1.00 57.03 82 VAL A O 1
ATOM 643 N N . GLY A 1 83 ? -8.176 -14.653 0.395 1.00 50.94 83 GLY A N 1
ATOM 644 C CA . GLY A 1 83 ? -9.024 -15.642 -0.286 1.00 50.94 83 GLY A CA 1
ATOM 645 C C . GLY A 1 83 ? -10.140 -14.958 -1.071 1.00 50.94 83 GLY A C 1
ATOM 646 O O . GLY A 1 83 ? -11.110 -14.543 -0.449 1.00 50.94 83 GLY A O 1
ATOM 647 N N . MET A 1 84 ? -9.987 -14.836 -2.398 1.00 47.00 84 MET A N 1
ATOM 648 C CA . MET A 1 84 ? -11.058 -14.807 -3.413 1.00 47.00 84 MET A CA 1
ATOM 649 C C . MET A 1 84 ? -10.438 -14.748 -4.817 1.00 47.00 84 MET A C 1
ATOM 651 O O . MET A 1 84 ? -10.047 -13.685 -5.304 1.00 47.00 84 MET A O 1
ATOM 655 N N . ASP A 1 85 ? -10.379 -15.924 -5.436 1.00 47.12 85 ASP A N 1
ATOM 656 C CA . ASP A 1 85 ? -10.493 -16.111 -6.876 1.00 47.12 85 ASP A CA 1
ATOM 657 C C . ASP A 1 85 ? -11.898 -15.679 -7.325 1.00 47.12 85 ASP A C 1
ATOM 659 O O . ASP A 1 85 ? -12.891 -16.003 -6.666 1.00 47.12 85 ASP A O 1
ATOM 663 N N . ASN A 1 86 ? -11.964 -14.928 -8.420 1.00 34.50 86 ASN A N 1
ATOM 664 C CA . ASN A 1 86 ? -12.996 -14.997 -9.461 1.00 34.50 86 ASN A CA 1
ATOM 665 C C . ASN A 1 86 ? -12.475 -14.251 -10.690 1.00 34.50 86 ASN A C 1
ATOM 667 O O . ASN A 1 86 ? -12.157 -13.045 -10.553 1.00 34.50 86 ASN A O 1
#